Protein AF-A0A502CR95-F1 (afdb_monomer_lite)

Foldseek 3Di:
DDDDDDDDDDDPPPPPPPPPPPPPPPQVQQDAAEDAPVCPPDQARWDKDAQCLLPPPRDPPDDRIDTGGPVVSVVSVHHYDHD

Organism: NCBI:txid301154

Radius of gyration: 26.84 Å; chains: 1; bounding box: 33×88×32 Å

Sequence (83 aa):
MLRPTTPFTLLIAAIPAFALAQPVLAQAAMKPITMSKSVFKDDTSRVCMPRETLGKGVDKTLPKTICDTQAGWESGGVTFKLK

Structure (mmCIF, N/CA/C/O backbone):
data_AF-A0A502CR95-F1
#
_entry.id   AF-A0A502CR95-F1
#
loop_
_atom_site.group_PDB
_atom_site.id
_atom_site.type_symbol
_atom_site.label_atom_id
_atom_site.label_alt_id
_atom_site.label_comp_id
_atom_site.label_asym_id
_atom_site.label_entity_id
_atom_site.label_seq_id
_atom_site.pdbx_PDB_ins_code
_atom_site.Cartn_x
_atom_site.Cartn_y
_atom_site.Cartn_z
_atom_site.occupancy
_atom_site.B_iso_or_equiv
_atom_site.auth_seq_id
_atom_site.auth_comp_id
_atom_site.auth_asym_id
_atom_site.auth_atom_id
_atom_site.pdbx_PDB_model_num
ATOM 1 N N . MET A 1 1 ? 15.501 -75.651 5.295 1.00 46.25 1 MET A N 1
ATOM 2 C CA . MET A 1 1 ? 15.844 -75.994 3.897 1.00 46.25 1 MET A CA 1
ATOM 3 C C . MET A 1 1 ? 16.697 -74.876 3.304 1.00 46.25 1 MET A C 1
ATOM 5 O O . MET A 1 1 ? 16.482 -73.720 3.646 1.00 46.25 1 MET A O 1
ATOM 9 N N . LEU A 1 2 ? 17.714 -75.247 2.521 1.00 42.00 2 LEU A N 1
ATOM 10 C CA . LEU A 1 2 ? 18.732 -74.400 1.886 1.00 42.00 2 LEU A CA 1
ATOM 11 C C . LEU A 1 2 ? 18.147 -73.412 0.847 1.00 42.00 2 LEU A C 1
ATOM 13 O O . LEU A 1 2 ? 17.558 -73.865 -0.121 1.00 42.00 2 LEU A O 1
ATOM 17 N N . ARG A 1 3 ? 18.436 -72.111 1.037 1.00 48.38 3 ARG A N 1
ATOM 18 C CA . ARG A 1 3 ? 19.201 -71.200 0.139 1.00 48.38 3 ARG A CA 1
ATOM 19 C C . ARG A 1 3 ? 18.673 -70.891 -1.308 1.00 48.38 3 ARG A C 1
ATOM 21 O O . ARG A 1 3 ? 17.676 -71.449 -1.726 1.00 48.38 3 ARG A O 1
ATOM 28 N N . PRO A 1 4 ? 19.250 -69.892 -2.021 1.00 64.38 4 PRO A N 1
ATOM 29 C CA . PRO A 1 4 ? 18.613 -68.640 -2.488 1.00 64.38 4 PRO A CA 1
ATOM 30 C C . PRO A 1 4 ? 18.571 -68.511 -4.033 1.00 64.38 4 PRO A C 1
ATOM 32 O O . PRO A 1 4 ? 19.074 -69.408 -4.695 1.00 64.38 4 PRO A O 1
ATOM 35 N N . THR A 1 5 ? 18.073 -67.398 -4.613 1.00 51.25 5 THR A N 1
ATOM 36 C CA . THR A 1 5 ? 18.704 -66.623 -5.733 1.00 51.25 5 THR A CA 1
ATOM 37 C C . THR A 1 5 ? 17.766 -65.565 -6.362 1.00 51.25 5 THR A C 1
ATOM 39 O O . THR A 1 5 ? 16.790 -65.931 -6.993 1.00 51.25 5 THR A O 1
ATOM 42 N N . THR A 1 6 ? 18.125 -64.273 -6.187 1.00 57.09 6 THR A N 1
ATOM 43 C CA . THR A 1 6 ? 18.135 -63.115 -7.143 1.00 57.09 6 THR A CA 1
ATOM 44 C C . THR A 1 6 ? 16.958 -62.808 -8.106 1.00 57.09 6 THR A C 1
ATOM 46 O O . THR A 1 6 ? 16.238 -63.716 -8.485 1.00 57.09 6 THR A O 1
ATOM 49 N N . PRO A 1 7 ? 16.834 -61.579 -8.677 1.00 52.31 7 PRO A N 1
ATOM 50 C CA . PRO A 1 7 ? 17.530 -60.311 -8.402 1.00 52.31 7 PRO A CA 1
ATOM 51 C C . PRO A 1 7 ? 16.608 -59.065 -8.318 1.00 52.31 7 PRO A C 1
ATOM 53 O O . PRO A 1 7 ? 15.595 -58.942 -8.992 1.00 52.31 7 PRO A O 1
ATOM 56 N N . PHE A 1 8 ? 17.053 -58.083 -7.533 1.00 56.66 8 PHE A N 1
ATOM 57 C CA . PHE A 1 8 ? 17.253 -56.698 -7.976 1.00 56.66 8 PHE A CA 1
ATOM 58 C C . PHE A 1 8 ? 16.366 -56.197 -9.138 1.00 56.66 8 PHE A C 1
ATOM 60 O O . PHE A 1 8 ? 16.669 -56.407 -10.311 1.00 56.66 8 PHE A O 1
ATOM 67 N N . THR A 1 9 ? 15.330 -55.418 -8.834 1.00 55.03 9 THR A N 1
ATOM 68 C CA . THR A 1 9 ? 14.864 -54.385 -9.770 1.00 55.03 9 THR A CA 1
ATOM 69 C C . THR A 1 9 ? 14.561 -53.118 -8.985 1.00 55.03 9 THR A C 1
ATOM 71 O O . THR A 1 9 ? 13.481 -52.915 -8.438 1.00 55.03 9 THR A O 1
ATOM 74 N N . LEU A 1 10 ? 15.605 -52.2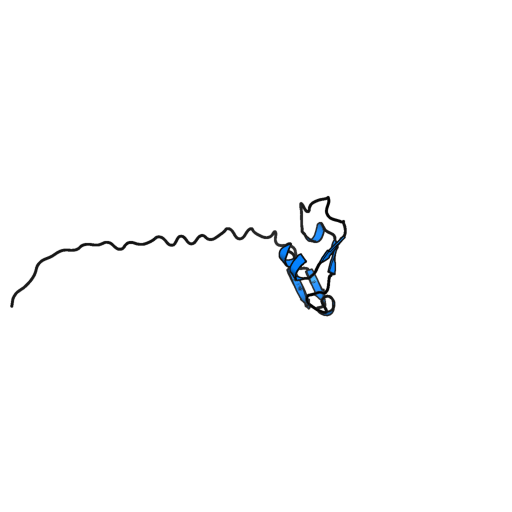93 -8.892 1.00 55.81 10 LEU A N 1
ATOM 75 C CA . LEU A 1 10 ? 15.530 -50.847 -8.734 1.00 55.81 10 LEU A CA 1
ATOM 76 C C . LEU A 1 10 ? 14.441 -50.275 -9.643 1.00 55.81 10 LEU A C 1
ATOM 78 O O . LEU A 1 10 ? 14.507 -50.474 -10.850 1.00 55.81 10 LEU A O 1
ATOM 82 N N . LEU A 1 11 ? 13.537 -49.480 -9.081 1.00 53.50 11 LEU A N 1
ATOM 83 C CA . LEU A 1 11 ? 13.047 -48.266 -9.734 1.00 53.50 11 LEU A CA 1
ATOM 84 C C . LEU A 1 11 ? 12.454 -47.352 -8.664 1.00 53.50 11 LEU A C 1
ATOM 86 O O . LEU A 1 11 ? 11.251 -47.256 -8.445 1.00 53.50 11 LEU A O 1
ATOM 90 N N . ILE A 1 12 ? 13.375 -46.685 -7.968 1.00 57.94 12 ILE A N 1
ATOM 91 C CA . ILE A 1 12 ? 13.113 -45.446 -7.245 1.00 57.94 12 ILE A CA 1
ATOM 92 C C . ILE A 1 12 ? 12.720 -44.431 -8.322 1.00 57.94 12 ILE A C 1
ATOM 94 O O . ILE A 1 12 ? 13.578 -43.795 -8.933 1.00 57.94 12 ILE A O 1
ATOM 98 N N . ALA A 1 13 ? 11.425 -44.318 -8.611 1.00 51.88 13 ALA A N 1
ATOM 99 C CA . ALA A 1 13 ? 10.894 -43.198 -9.369 1.00 51.88 13 ALA A CA 1
ATOM 100 C C . ALA A 1 13 ? 10.922 -41.975 -8.446 1.00 51.88 13 ALA A C 1
ATOM 102 O O . ALA A 1 13 ? 9.941 -41.627 -7.791 1.00 51.88 13 ALA A O 1
A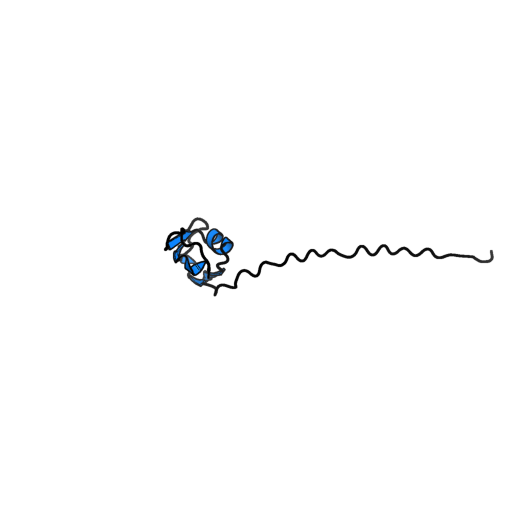TOM 103 N N . ALA A 1 14 ? 12.102 -41.365 -8.346 1.00 54.66 14 ALA A N 1
ATOM 104 C CA . ALA A 1 14 ? 12.268 -40.023 -7.831 1.00 54.66 14 ALA A CA 1
ATOM 105 C C . ALA A 1 14 ? 11.487 -39.085 -8.758 1.00 54.66 14 ALA A C 1
ATOM 107 O O . ALA A 1 14 ? 11.973 -38.692 -9.815 1.00 54.66 14 ALA A O 1
ATOM 108 N N . ILE A 1 15 ? 10.247 -38.773 -8.385 1.00 59.22 15 ILE A N 1
ATOM 109 C CA . ILE A 1 15 ? 9.521 -37.655 -8.976 1.00 59.22 15 ILE A CA 1
ATOM 110 C C . ILE A 1 15 ? 10.296 -36.414 -8.528 1.00 59.22 15 ILE A C 1
ATOM 112 O O . ILE A 1 15 ? 10.359 -36.157 -7.320 1.00 59.22 15 ILE A O 1
ATOM 116 N N . PRO A 1 16 ? 10.943 -35.669 -9.441 1.00 50.78 16 PRO A N 1
ATOM 117 C CA . PRO A 1 16 ? 11.585 -34.436 -9.051 1.00 50.78 16 PRO A CA 1
ATOM 118 C C . PRO A 1 16 ? 10.471 -33.524 -8.554 1.00 50.78 16 PRO A C 1
ATOM 120 O O . PRO A 1 16 ? 9.477 -33.296 -9.246 1.00 50.78 16 PRO A O 1
ATOM 123 N N . ALA A 1 17 ? 10.625 -33.057 -7.319 1.00 56.47 17 ALA A N 1
ATOM 124 C CA . ALA A 1 17 ? 9.813 -32.001 -6.764 1.00 56.47 17 ALA A CA 1
ATOM 125 C C . ALA A 1 17 ? 9.908 -30.802 -7.712 1.00 56.47 17 ALA A C 1
ATOM 127 O O . ALA A 1 17 ? 10.852 -30.015 -7.651 1.00 56.47 17 ALA A O 1
ATOM 128 N N . PHE A 1 18 ? 8.919 -30.658 -8.593 1.00 50.84 18 PHE A N 1
ATOM 129 C CA . PHE A 1 18 ? 8.588 -29.388 -9.214 1.00 50.84 18 PHE A CA 1
ATOM 130 C C . PHE A 1 18 ? 8.020 -28.500 -8.106 1.00 50.84 18 PHE A C 1
ATOM 132 O O . PHE A 1 18 ? 6.827 -28.220 -8.031 1.00 50.84 18 PHE A O 1
ATOM 139 N N . ALA A 1 19 ? 8.907 -28.072 -7.208 1.00 56.00 19 ALA A N 1
ATOM 140 C CA . ALA A 1 19 ? 8.742 -26.842 -6.476 1.00 56.00 19 ALA A CA 1
ATOM 141 C C . ALA A 1 19 ? 8.764 -25.746 -7.540 1.00 56.00 19 ALA A C 1
ATOM 143 O O . ALA A 1 19 ? 9.808 -25.189 -7.876 1.00 56.00 19 ALA A O 1
ATOM 144 N N . LEU A 1 20 ? 7.592 -25.485 -8.120 1.00 52.78 20 LEU A N 1
ATOM 145 C CA . LEU A 1 20 ? 7.290 -24.234 -8.787 1.00 52.78 20 LEU A CA 1
ATOM 146 C C . LEU A 1 20 ? 7.357 -23.161 -7.699 1.00 52.78 20 LEU A C 1
ATOM 148 O O . LEU A 1 20 ? 6.342 -22.707 -7.179 1.00 52.78 20 LEU A O 1
ATOM 152 N N . ALA A 1 21 ? 8.580 -22.809 -7.306 1.00 56.62 21 ALA A N 1
ATOM 153 C CA . ALA A 1 21 ? 8.877 -21.558 -6.655 1.00 56.62 21 ALA A CA 1
ATOM 154 C C . ALA A 1 21 ? 8.497 -20.501 -7.685 1.00 56.62 21 ALA A C 1
ATOM 156 O O . ALA A 1 21 ? 9.279 -20.144 -8.567 1.00 56.62 21 ALA A O 1
ATOM 157 N N . GLN A 1 22 ? 7.231 -20.092 -7.639 1.00 55.16 22 GLN A N 1
ATOM 158 C CA . GLN A 1 22 ? 6.783 -18.914 -8.344 1.00 55.16 22 GLN A CA 1
ATOM 159 C C . GLN A 1 22 ? 7.767 -17.814 -7.948 1.00 55.16 22 GLN A C 1
ATOM 161 O O . GLN A 1 22 ? 8.040 -17.671 -6.749 1.00 55.16 22 GLN A O 1
ATOM 166 N N . PRO A 1 23 ? 8.353 -17.075 -8.903 1.00 47.50 23 PRO A N 1
ATOM 167 C CA . PRO A 1 23 ? 9.062 -15.875 -8.531 1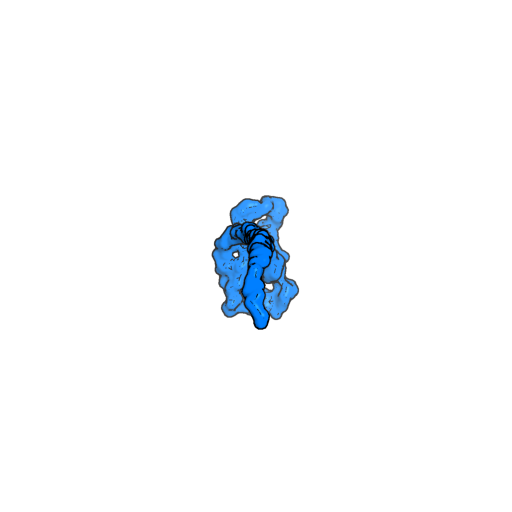.00 47.50 23 PRO A CA 1
ATOM 168 C C . PRO A 1 23 ? 8.009 -15.014 -7.842 1.00 47.50 23 PRO A C 1
ATOM 170 O O . PRO A 1 23 ? 7.090 -14.516 -8.491 1.00 47.50 23 PRO A O 1
ATOM 173 N N . VAL A 1 24 ? 8.096 -14.916 -6.511 1.00 57.00 24 VAL A N 1
ATOM 174 C CA . VAL A 1 24 ? 7.473 -13.833 -5.764 1.00 57.00 24 VAL A CA 1
ATOM 175 C C . VAL A 1 24 ? 8.004 -12.605 -6.464 1.00 57.00 24 VAL A C 1
ATOM 177 O O . VAL A 1 24 ? 9.189 -12.280 -6.374 1.00 57.00 24 VAL A O 1
ATOM 180 N N . LEU A 1 25 ? 7.137 -12.033 -7.295 1.00 46.09 25 LEU A N 1
ATOM 181 C CA . LEU A 1 25 ? 7.352 -10.782 -7.974 1.00 46.09 25 LEU A CA 1
ATOM 182 C C . LEU A 1 25 ? 7.761 -9.858 -6.845 1.00 46.09 25 LEU A C 1
ATOM 184 O O . LEU A 1 25 ? 6.961 -9.628 -5.939 1.00 46.09 25 LEU A O 1
ATOM 188 N N . ALA A 1 26 ? 9.045 -9.502 -6.807 1.00 47.75 26 ALA A N 1
ATOM 189 C CA . ALA A 1 26 ? 9.592 -8.678 -5.756 1.00 47.75 26 ALA A CA 1
ATOM 190 C C . ALA A 1 26 ? 8.801 -7.377 -5.824 1.00 47.75 26 ALA A C 1
ATOM 192 O O . ALA A 1 26 ? 9.078 -6.527 -6.671 1.00 47.75 26 ALA A O 1
ATOM 193 N N . GLN A 1 27 ? 7.749 -7.281 -5.003 1.00 54.59 27 GLN A N 1
ATOM 194 C CA . GLN A 1 27 ? 7.011 -6.058 -4.771 1.00 54.59 27 GLN A CA 1
ATOM 195 C C . GLN A 1 27 ? 8.105 -5.087 -4.395 1.00 54.59 27 GLN A C 1
ATOM 197 O O . GLN A 1 27 ? 8.783 -5.301 -3.388 1.00 54.59 27 GLN A O 1
ATOM 202 N N . ALA A 1 28 ? 8.384 -4.142 -5.296 1.00 53.88 28 ALA A N 1
ATOM 203 C CA . ALA A 1 28 ? 9.436 -3.163 -5.120 1.00 53.88 28 ALA A CA 1
ATOM 204 C C . ALA A 1 28 ? 9.257 -2.631 -3.706 1.00 53.88 28 ALA A C 1
ATOM 206 O O . ALA A 1 28 ? 8.218 -2.039 -3.437 1.00 53.88 28 ALA A O 1
ATOM 207 N N . ALA A 1 29 ? 10.172 -2.991 -2.800 1.00 52.38 29 ALA A N 1
ATOM 208 C CA . ALA A 1 29 ? 9.927 -2.909 -1.370 1.00 52.38 29 ALA A CA 1
ATOM 209 C C . ALA A 1 29 ? 9.753 -1.438 -1.008 1.00 52.38 29 ALA A C 1
ATOM 211 O O . ALA A 1 29 ? 10.727 -0.704 -0.813 1.00 52.38 29 ALA A O 1
ATOM 212 N N . MET A 1 30 ? 8.506 -0.976 -1.019 1.00 60.50 30 MET A N 1
ATOM 213 C CA . MET A 1 30 ? 8.195 0.396 -0.705 1.00 60.50 30 MET A CA 1
ATOM 214 C C . MET A 1 30 ? 8.453 0.576 0.773 1.00 60.50 30 MET A C 1
ATOM 216 O O . MET A 1 30 ? 8.193 -0.304 1.597 1.00 60.50 30 MET A O 1
ATOM 220 N N . LYS A 1 31 ? 9.060 1.714 1.099 1.00 67.56 31 LYS A N 1
ATOM 221 C CA . LYS A 1 31 ? 9.432 2.014 2.472 1.00 67.56 31 LYS A CA 1
ATOM 222 C C . LYS A 1 31 ? 8.153 1.951 3.317 1.00 67.56 31 LYS A C 1
ATOM 224 O O . LYS A 1 31 ? 7.180 2.606 2.947 1.00 67.56 31 LYS A O 1
ATOM 229 N N . PRO A 1 32 ? 8.130 1.165 4.407 1.00 72.56 32 PRO A N 1
ATOM 230 C CA . PRO A 1 32 ? 6.907 0.943 5.159 1.00 72.56 32 PRO A CA 1
ATOM 231 C C . PRO A 1 32 ? 6.377 2.269 5.700 1.00 72.56 32 PRO A C 1
ATOM 233 O O . PRO A 1 32 ? 7.112 3.024 6.346 1.00 72.56 32 PRO A O 1
ATOM 236 N N . ILE A 1 33 ? 5.102 2.546 5.448 1.00 82.12 33 ILE A N 1
ATOM 237 C CA . ILE A 1 33 ? 4.451 3.778 5.881 1.00 82.12 33 ILE A CA 1
ATOM 238 C C . ILE A 1 33 ? 4.049 3.595 7.334 1.00 82.12 33 ILE A C 1
ATOM 240 O O . ILE A 1 33 ? 3.237 2.735 7.665 1.00 82.12 33 ILE A O 1
ATOM 244 N N . THR A 1 34 ? 4.648 4.386 8.221 1.00 82.12 34 THR A N 1
ATOM 245 C CA . THR A 1 34 ? 4.282 4.362 9.638 1.00 82.12 34 THR A CA 1
ATOM 246 C C . THR A 1 34 ? 3.131 5.330 9.871 1.00 82.12 34 THR A C 1
ATOM 248 O O . THR A 1 34 ? 3.273 6.519 9.593 1.00 82.12 34 THR A O 1
ATOM 251 N N . MET A 1 35 ? 2.009 4.832 10.381 1.00 81.75 35 MET A N 1
ATOM 252 C CA . MET A 1 35 ? 0.833 5.639 10.719 1.00 81.75 35 MET A CA 1
ATOM 253 C C . MET A 1 35 ? 0.256 5.198 12.059 1.00 81.75 35 MET A C 1
ATOM 255 O O . MET A 1 35 ? 0.473 4.068 12.492 1.00 81.75 35 MET A O 1
ATOM 259 N N . SER A 1 36 ? -0.480 6.088 12.720 1.00 81.31 36 SER A N 1
ATOM 260 C CA . SER A 1 36 ? -1.211 5.727 13.933 1.00 81.31 36 SER A CA 1
ATOM 261 C C . SER A 1 36 ? -2.334 4.759 13.589 1.00 81.31 36 SER A C 1
ATOM 263 O O . SER A 1 36 ? -3.050 4.973 12.607 1.00 81.31 36 SER A O 1
ATOM 265 N N . LYS A 1 37 ? -2.556 3.741 14.421 1.00 77.56 37 LYS A N 1
ATOM 266 C CA . LYS A 1 37 ? -3.657 2.786 14.211 1.00 77.56 37 LYS A CA 1
ATOM 267 C C . LYS A 1 37 ? -5.024 3.474 14.095 1.00 77.56 37 LYS A C 1
ATOM 269 O O . LYS A 1 37 ? -5.859 3.032 13.323 1.00 77.56 37 LYS A O 1
ATOM 274 N N . SER A 1 38 ? -5.207 4.618 14.758 1.00 79.50 38 SER A N 1
ATOM 275 C CA . SER A 1 38 ? -6.422 5.445 14.690 1.00 79.50 38 SER A CA 1
ATOM 276 C C . SER A 1 38 ? -6.769 5.994 13.297 1.00 79.50 38 SER A C 1
ATOM 278 O O . SER A 1 38 ? -7.874 6.502 13.122 1.00 79.50 38 SER A O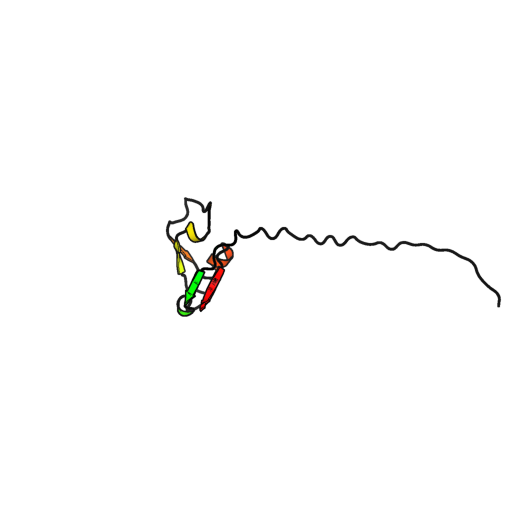 1
ATOM 280 N N . VAL A 1 39 ? -5.846 5.940 12.325 1.00 80.81 39 VAL A N 1
ATOM 281 C CA . VAL A 1 39 ? -6.102 6.335 10.926 1.00 80.81 39 VAL A CA 1
ATOM 282 C C . VAL A 1 39 ? -7.050 5.349 10.241 1.00 80.81 39 VAL A C 1
ATOM 284 O O . VAL A 1 39 ? -7.894 5.764 9.450 1.00 80.81 39 VAL A O 1
ATOM 287 N N . PHE A 1 40 ? -6.953 4.066 10.587 1.00 82.19 40 PHE A N 1
ATOM 288 C CA . PHE A 1 40 ? -7.879 3.030 10.147 1.00 82.19 40 PHE A CA 1
ATOM 289 C C . PHE A 1 40 ? -8.774 2.668 11.328 1.00 82.19 40 PHE A C 1
ATOM 291 O O . PHE A 1 40 ? -8.403 1.880 12.197 1.00 82.19 40 PHE A O 1
ATOM 298 N N . LYS A 1 41 ? -9.945 3.303 11.398 1.00 79.69 41 LYS A N 1
ATOM 299 C CA . LYS A 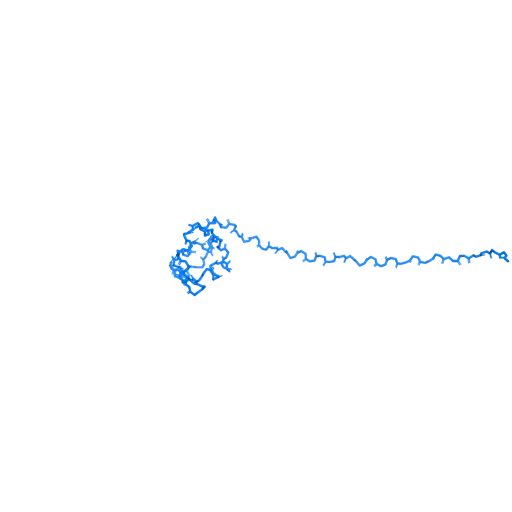1 41 ? -10.936 3.015 12.443 1.00 79.69 41 LYS A CA 1
ATOM 300 C C . LYS A 1 41 ? -11.556 1.625 12.262 1.00 79.69 41 LYS A C 1
ATOM 302 O O . LYS A 1 41 ? -11.893 0.976 13.247 1.00 79.69 41 LYS A O 1
ATOM 307 N N . ASP A 1 42 ? -11.649 1.186 11.012 1.00 81.50 42 ASP A N 1
ATOM 308 C CA . ASP A 1 42 ? -12.285 -0.044 10.541 1.00 81.50 42 ASP A CA 1
ATOM 309 C C . ASP A 1 42 ? -11.732 -0.408 9.148 1.00 81.50 42 ASP A C 1
ATOM 311 O O . ASP A 1 42 ? -11.153 0.442 8.469 1.00 81.50 42 ASP A O 1
ATOM 315 N N . ASP A 1 43 ? -11.913 -1.650 8.689 1.00 77.19 43 ASP A N 1
ATOM 316 C CA . ASP A 1 43 ? -11.417 -2.132 7.382 1.00 77.19 43 ASP A CA 1
ATOM 317 C C . ASP A 1 43 ? -12.012 -1.381 6.175 1.00 77.19 43 ASP A C 1
ATOM 319 O O . ASP A 1 43 ? -11.487 -1.433 5.063 1.00 77.19 43 ASP A O 1
ATOM 323 N N . THR A 1 44 ? -13.101 -0.641 6.393 1.00 84.12 44 THR A N 1
ATOM 324 C CA . THR A 1 44 ? -13.729 0.240 5.401 1.00 84.12 44 THR A CA 1
ATOM 325 C C . THR A 1 44 ? -13.128 1.642 5.360 1.00 84.12 44 THR A C 1
ATOM 327 O O . THR A 1 44 ? -13.411 2.410 4.436 1.00 84.12 44 THR A O 1
ATOM 330 N N . SER A 1 45 ? -12.306 1.997 6.348 1.00 86.50 45 SER A N 1
ATOM 331 C CA . SER A 1 45 ? -11.656 3.299 6.429 1.00 86.50 45 SER A CA 1
ATOM 332 C C . SER A 1 45 ? -10.711 3.486 5.248 1.00 86.50 45 SER A C 1
ATOM 334 O O . SER A 1 45 ? -9.816 2.677 4.998 1.00 86.50 45 SER A O 1
ATOM 336 N N . ARG A 1 46 ? -10.907 4.583 4.514 1.00 89.00 46 ARG A N 1
ATOM 337 C CA . ARG A 1 46 ? -10.084 4.931 3.355 1.00 89.00 46 ARG A CA 1
ATOM 338 C C . ARG A 1 46 ? -9.055 5.973 3.758 1.00 89.00 46 ARG A C 1
ATOM 340 O O . ARG A 1 46 ? -9.406 7.003 4.329 1.00 89.00 46 ARG A O 1
ATOM 347 N N . VAL A 1 47 ? -7.799 5.733 3.407 1.00 89.31 47 VAL A N 1
ATOM 348 C CA . VAL A 1 47 ? -6.721 6.709 3.524 1.00 89.31 47 VAL A CA 1
ATOM 349 C C . VAL A 1 47 ? -6.393 7.263 2.145 1.00 89.31 47 VAL A C 1
ATOM 351 O O . VAL A 1 47 ? -6.242 6.522 1.169 1.00 89.31 47 VAL A O 1
ATOM 354 N N . CYS A 1 48 ? -6.305 8.587 2.069 1.00 90.69 48 CYS A N 1
ATOM 355 C CA . CYS A 1 48 ? -5.920 9.285 0.856 1.00 90.69 48 CYS A CA 1
ATOM 356 C C . CYS A 1 48 ? -4.407 9.502 0.844 1.00 90.69 48 CYS A C 1
ATOM 358 O O . CYS A 1 48 ? -3.879 10.186 1.719 1.00 90.69 48 CYS A O 1
ATOM 360 N N . MET A 1 49 ? -3.710 8.941 -0.143 1.00 90.19 49 MET A N 1
ATOM 361 C CA . MET A 1 49 ? -2.266 9.116 -0.312 1.00 90.19 49 MET A CA 1
ATOM 362 C C . MET A 1 49 ? -1.933 9.514 -1.757 1.00 90.19 49 MET A C 1
ATOM 364 O O . MET A 1 49 ? -2.714 9.238 -2.677 1.00 90.19 49 MET A O 1
ATOM 368 N N . PRO A 1 50 ? -0.797 10.196 -1.987 1.00 90.38 50 PRO A N 1
ATOM 369 C CA . PRO A 1 50 ? -0.336 10.507 -3.335 1.00 90.38 50 PRO A CA 1
ATOM 370 C C . PRO A 1 50 ? -0.147 9.227 -4.148 1.00 90.38 50 PRO A C 1
ATOM 372 O O . PRO A 1 50 ? 0.302 8.217 -3.606 1.00 90.38 50 PRO A O 1
ATOM 375 N N . ARG A 1 51 ? -0.433 9.249 -5.449 1.00 88.81 51 ARG A N 1
ATOM 376 C CA . ARG A 1 51 ? -0.245 8.067 -6.311 1.00 88.81 51 ARG A CA 1
ATOM 377 C C . ARG A 1 51 ? 1.204 7.573 -6.350 1.00 88.81 51 ARG A C 1
ATOM 379 O O . ARG A 1 51 ? 1.439 6.390 -6.560 1.00 88.81 51 ARG A O 1
ATOM 386 N N . GLU A 1 52 ? 2.175 8.455 -6.108 1.00 86.81 52 GLU A N 1
ATOM 387 C CA . GLU A 1 52 ? 3.598 8.107 -5.993 1.00 86.81 52 GLU A CA 1
ATOM 388 C C . GLU A 1 52 ? 3.877 7.099 -4.868 1.00 86.81 52 GLU A C 1
ATOM 390 O O . GLU A 1 52 ? 4.925 6.454 -4.862 1.00 86.81 52 GLU A O 1
ATOM 395 N N . THR A 1 53 ? 2.927 6.933 -3.945 1.00 87.00 53 THR A N 1
ATOM 396 C CA . THR A 1 53 ? 2.962 5.936 -2.872 1.00 87.00 53 THR A CA 1
ATOM 397 C C . THR A 1 53 ? 2.874 4.508 -3.397 1.00 87.00 53 THR A C 1
ATOM 399 O O . THR A 1 53 ? 3.300 3.616 -2.688 1.00 87.00 53 THR A O 1
ATOM 402 N N . LEU A 1 54 ? 2.382 4.286 -4.623 1.00 84.75 54 LEU A N 1
ATOM 403 C CA . LEU A 1 54 ? 2.428 2.996 -5.331 1.00 84.75 54 LEU A CA 1
ATOM 404 C C . LEU A 1 54 ? 3.755 2.789 -6.092 1.00 84.75 54 LEU A C 1
ATOM 406 O O . LEU A 1 54 ? 3.898 1.851 -6.874 1.00 84.75 54 LEU A O 1
ATOM 410 N N . GLY A 1 55 ? 4.746 3.658 -5.883 1.00 81.62 55 GLY A N 1
ATOM 411 C CA . GLY A 1 55 ? 6.097 3.488 -6.399 1.00 81.62 55 GLY A CA 1
ATOM 412 C C . GLY A 1 55 ? 6.341 4.108 -7.775 1.00 81.62 55 GLY A C 1
ATOM 413 O O . GLY A 1 55 ? 5.573 4.917 -8.303 1.00 81.62 55 GLY A O 1
ATOM 414 N N . LYS A 1 56 ? 7.503 3.777 -8.349 1.00 75.81 56 LYS A N 1
ATOM 415 C CA . LYS A 1 56 ? 7.927 4.305 -9.651 1.00 75.81 56 LYS A CA 1
ATOM 416 C C . LYS A 1 56 ? 7.159 3.609 -10.773 1.00 75.81 56 LYS A C 1
ATOM 418 O O . LYS A 1 56 ? 7.041 2.392 -10.775 1.00 75.81 56 LYS A O 1
ATOM 423 N N . GLY A 1 57 ? 6.705 4.391 -11.751 1.00 74.50 57 GLY A N 1
ATOM 424 C CA . GLY A 1 57 ? 5.974 3.868 -12.908 1.00 74.50 57 GLY A CA 1
ATOM 425 C C . GLY A 1 57 ? 4.466 3.755 -12.701 1.00 74.50 57 GLY A C 1
ATOM 426 O O . GLY A 1 57 ? 3.804 3.155 -13.541 1.00 74.50 57 GLY A O 1
ATOM 427 N N . VAL A 1 58 ? 3.916 4.348 -11.632 1.00 80.81 58 VAL A N 1
ATOM 428 C CA . VAL A 1 58 ? 2.463 4.433 -11.480 1.00 80.81 58 VAL A CA 1
ATOM 429 C C . VAL A 1 58 ? 1.847 5.162 -12.672 1.00 80.81 58 VAL A C 1
ATOM 431 O O . VAL A 1 58 ? 2.374 6.180 -13.143 1.00 80.81 58 VAL A O 1
ATOM 434 N N . ASP A 1 59 ? 0.735 4.617 -13.154 1.00 81.25 59 ASP A N 1
ATOM 435 C CA . ASP A 1 59 ? 0.064 5.133 -14.331 1.00 81.25 59 ASP A CA 1
ATOM 436 C C . ASP A 1 59 ? -0.352 6.602 -14.142 1.00 81.25 59 ASP A C 1
ATOM 438 O O . ASP A 1 59 ? -0.833 7.023 -13.083 1.00 81.25 59 ASP A O 1
ATOM 442 N N . LYS A 1 60 ? -0.127 7.414 -15.181 1.00 83.56 60 LYS A N 1
ATOM 443 C CA . LYS A 1 60 ? -0.348 8.859 -15.088 1.00 83.56 60 LYS A CA 1
ATOM 444 C C . LYS A 1 60 ? -1.817 9.258 -15.224 1.00 83.56 60 LYS A C 1
ATOM 446 O O . LYS A 1 60 ? -2.118 10.414 -14.916 1.00 83.56 60 LYS A O 1
ATOM 451 N N . THR A 1 61 ? -2.682 8.349 -15.665 1.00 88.69 61 THR A N 1
ATOM 452 C CA . THR A 1 61 ? -4.134 8.548 -15.754 1.00 88.69 61 THR A CA 1
ATOM 453 C C . THR A 1 61 ? -4.807 8.393 -14.392 1.00 88.69 61 THR A C 1
ATOM 455 O O . THR A 1 61 ? -5.863 8.984 -14.169 1.00 88.69 61 THR A O 1
ATOM 458 N N . LEU A 1 62 ? -4.161 7.700 -13.444 1.00 83.88 62 LEU A N 1
ATOM 459 C CA . LEU A 1 62 ? -4.606 7.671 -12.054 1.00 83.88 62 LEU A CA 1
ATOM 460 C C . LEU A 1 62 ? -4.587 9.079 -11.438 1.00 83.88 62 LEU A C 1
ATOM 462 O O . LEU A 1 62 ? -3.649 9.859 -11.685 1.00 83.88 62 LEU A O 1
ATOM 466 N N . PRO A 1 63 ? -5.585 9.400 -10.591 1.00 89.25 63 PRO A N 1
ATOM 467 C CA . PRO A 1 63 ? -5.647 10.683 -9.911 1.00 89.25 63 PRO A CA 1
ATOM 468 C C . PRO A 1 63 ? -4.393 10.902 -9.061 1.00 89.25 63 PRO A C 1
ATOM 470 O O . PRO A 1 63 ? -3.791 9.964 -8.543 1.00 89.25 63 PRO A O 1
ATOM 473 N N . LYS A 1 64 ? -3.989 12.170 -8.907 1.00 89.94 64 LYS A N 1
ATOM 474 C CA . LYS A 1 64 ? -2.805 12.538 -8.107 1.00 89.94 64 LYS A CA 1
ATOM 475 C C . LYS A 1 64 ? -2.908 12.051 -6.660 1.00 89.94 64 LYS A C 1
ATOM 477 O O . LYS A 1 64 ? -1.893 11.728 -6.054 1.00 89.94 64 LYS A O 1
ATOM 482 N N . THR A 1 65 ? -4.128 11.976 -6.143 1.00 91.69 65 THR A N 1
ATOM 483 C CA . THR A 1 65 ? -4.451 11.448 -4.822 1.00 91.69 65 THR A CA 1
ATOM 484 C C . THR A 1 65 ? -5.419 10.293 -5.002 1.00 91.69 65 THR A C 1
ATOM 486 O O . THR A 1 65 ? -6.463 10.451 -5.633 1.00 91.69 65 THR A O 1
ATOM 489 N N . ILE A 1 66 ? -5.070 9.142 -4.449 1.00 90.81 66 ILE A N 1
ATOM 490 C CA . ILE A 1 66 ? -5.917 7.952 -4.433 1.00 90.81 66 ILE A CA 1
ATOM 491 C C . ILE A 1 66 ? -6.425 7.817 -3.004 1.00 90.81 66 ILE A C 1
ATOM 493 O O . ILE A 1 66 ? -5.657 8.028 -2.074 1.00 90.81 66 ILE A O 1
ATOM 497 N N . CYS A 1 67 ? -7.708 7.520 -2.820 1.00 91.62 67 CYS A N 1
ATOM 498 C CA . CYS A 1 67 ? -8.283 7.237 -1.509 1.00 91.62 67 CYS A CA 1
ATOM 499 C C . CYS A 1 67 ? -8.730 5.784 -1.497 1.00 91.62 67 CYS A C 1
ATOM 501 O O . CYS A 1 67 ? -9.698 5.433 -2.172 1.00 91.62 67 CYS A O 1
ATOM 503 N N . ASP A 1 68 ? -8.025 4.954 -0.741 1.00 91.50 68 ASP A N 1
ATOM 504 C CA . ASP A 1 68 ? -8.284 3.520 -0.691 1.00 91.50 68 ASP A CA 1
ATOM 505 C C . ASP A 1 68 ? -8.188 2.970 0.730 1.00 91.50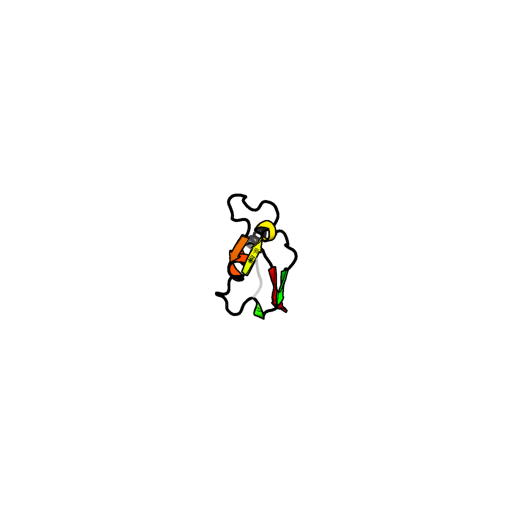 68 ASP A C 1
ATOM 507 O O . ASP A 1 68 ? -7.638 3.609 1.627 1.00 91.50 68 ASP A O 1
ATOM 511 N N . THR A 1 69 ? -8.774 1.798 0.933 1.00 92.19 69 THR A N 1
ATOM 512 C CA . THR A 1 69 ? -8.682 1.027 2.176 1.00 92.19 69 THR A CA 1
ATOM 513 C C . THR A 1 69 ? -7.259 0.533 2.406 1.00 92.19 69 THR A C 1
ATOM 515 O O . THR A 1 69 ? -6.458 0.463 1.470 1.00 92.19 69 THR A O 1
ATOM 518 N N . GLN A 1 70 ? -6.940 0.150 3.645 1.00 88.69 70 GLN A N 1
ATOM 519 C CA . GLN A 1 70 ? -5.643 -0.454 3.961 1.00 88.69 70 GLN A CA 1
ATOM 520 C C . GLN A 1 70 ? -5.337 -1.633 3.025 1.00 88.69 70 GLN A C 1
ATOM 522 O O . GLN A 1 70 ? -4.275 -1.666 2.409 1.00 88.69 70 GLN A O 1
ATOM 527 N N . ALA A 1 71 ? -6.307 -2.532 2.844 1.00 88.12 71 ALA A N 1
ATOM 528 C CA . ALA A 1 71 ? -6.172 -3.697 1.978 1.00 88.12 71 ALA A CA 1
ATOM 529 C C . ALA A 1 71 ? -5.962 -3.326 0.499 1.00 88.12 71 ALA A C 1
ATOM 531 O O . ALA A 1 71 ? -5.184 -3.981 -0.196 1.00 88.12 71 ALA A O 1
ATOM 532 N N . GLY A 1 72 ? -6.619 -2.269 0.007 1.00 89.88 72 GLY A N 1
ATOM 533 C CA . GLY A 1 72 ? -6.426 -1.773 -1.361 1.00 89.88 72 GLY A CA 1
ATOM 534 C C . GLY A 1 72 ? -5.000 -1.270 -1.591 1.00 89.88 72 GLY A C 1
ATOM 535 O O . GLY A 1 72 ? -4.350 -1.620 -2.577 1.00 89.88 72 GLY A O 1
ATOM 536 N N . TRP A 1 73 ? -4.466 -0.529 -0.625 1.00 89.00 73 TRP A N 1
ATOM 537 C CA . TRP A 1 73 ? -3.080 -0.069 -0.640 1.00 89.00 73 TRP A CA 1
ATOM 538 C C . TRP A 1 73 ? -2.066 -1.212 -0.505 1.00 89.00 73 TRP A C 1
ATOM 540 O O . TRP A 1 73 ? -1.083 -1.242 -1.246 1.00 89.00 73 TRP A O 1
ATOM 550 N N . GLU A 1 74 ? -2.315 -2.178 0.380 1.00 87.25 74 GLU A N 1
ATOM 551 C CA . GLU A 1 74 ? -1.473 -3.372 0.549 1.00 87.25 74 GLU A CA 1
ATOM 552 C C . GLU A 1 74 ? -1.468 -4.250 -0.707 1.00 87.25 74 GLU A C 1
ATOM 554 O O . GLU A 1 74 ? -0.412 -4.735 -1.118 1.00 87.25 74 GLU A O 1
ATOM 559 N N . SER A 1 75 ? -2.608 -4.356 -1.395 1.00 86.25 75 SER A N 1
ATOM 560 C CA . SER A 1 75 ? -2.710 -5.007 -2.710 1.00 86.25 75 SER A CA 1
ATOM 561 C C . SER A 1 75 ? -1.895 -4.275 -3.783 1.00 86.25 75 SER A C 1
ATOM 563 O O . SER A 1 75 ? -1.356 -4.903 -4.692 1.00 86.25 75 SER A O 1
ATOM 565 N N . GLY A 1 76 ? -1.751 -2.953 -3.652 1.00 82.31 76 GLY A N 1
ATOM 566 C CA . GLY A 1 76 ? -0.868 -2.115 -4.465 1.00 82.31 76 GLY A CA 1
ATOM 567 C C . GLY A 1 76 ? 0.618 -2.184 -4.083 1.00 82.31 76 GLY A C 1
ATOM 568 O O . GLY A 1 76 ? 1.432 -1.495 -4.696 1.00 82.31 76 GLY A O 1
ATOM 569 N N . GLY A 1 77 ? 0.988 -2.998 -3.088 1.00 82.25 77 GLY A N 1
ATOM 570 C CA . GLY A 1 77 ? 2.370 -3.173 -2.631 1.00 82.25 77 GLY A CA 1
ATOM 571 C C . GLY A 1 77 ? 2.819 -2.187 -1.549 1.00 82.25 77 GLY A C 1
ATOM 572 O O . GLY A 1 77 ? 4.017 -2.077 -1.283 1.00 82.25 77 GLY A O 1
ATOM 573 N N . VAL A 1 78 ? 1.891 -1.466 -0.914 1.00 86.56 78 VAL A N 1
ATOM 574 C CA . VAL A 1 78 ? 2.193 -0.549 0.193 1.00 86.56 78 VAL A CA 1
ATOM 575 C C . VAL A 1 78 ? 2.137 -1.293 1.522 1.00 86.56 78 VAL A C 1
ATOM 577 O O . VAL A 1 78 ? 1.096 -1.805 1.901 1.00 86.56 78 VAL A O 1
ATOM 580 N N . THR A 1 79 ? 3.229 -1.313 2.284 1.00 87.00 79 THR A N 1
ATOM 581 C CA . THR A 1 79 ? 3.223 -1.893 3.637 1.00 87.00 79 THR A CA 1
ATOM 582 C C . THR A 1 79 ? 2.934 -0.827 4.688 1.00 87.00 79 THR A C 1
ATOM 584 O O . THR A 1 79 ? 3.701 0.131 4.821 1.00 87.00 79 THR A O 1
ATOM 587 N N . PHE A 1 80 ? 1.899 -1.022 5.507 1.00 86.50 80 PHE A N 1
ATOM 588 C CA . PHE A 1 80 ? 1.658 -0.173 6.674 1.00 86.50 80 PHE A CA 1
ATOM 589 C C . PHE A 1 80 ? 2.324 -0.737 7.928 1.00 86.50 80 PHE A C 1
ATOM 591 O O . PHE A 1 80 ? 2.236 -1.922 8.241 1.00 86.50 80 PHE A O 1
ATOM 598 N N . LYS A 1 81 ? 2.968 0.140 8.696 1.00 87.00 81 LYS A N 1
ATOM 599 C CA . LYS A 1 81 ? 3.364 -0.119 10.081 1.00 87.00 81 LYS A CA 1
ATOM 600 C C . LYS A 1 81 ? 2.498 0.723 11.000 1.00 87.00 81 LYS A C 1
ATOM 602 O O . LYS A 1 81 ? 2.809 1.882 11.267 1.00 87.00 81 LYS A O 1
ATOM 607 N N . LEU A 1 82 ? 1.409 0.123 11.462 1.00 84.44 82 LEU A N 1
ATOM 608 C CA . LEU A 1 82 ? 0.515 0.754 12.421 1.00 84.44 82 LEU A CA 1
ATOM 609 C C . LEU A 1 82 ? 1.176 0.761 13.805 1.00 84.44 82 LEU A C 1
ATOM 611 O O . LEU A 1 82 ? 1.643 -0.282 14.270 1.00 84.44 82 LEU A O 1
ATOM 615 N N . LYS A 1 83 ? 1.250 1.939 14.424 1.00 76.88 83 LYS A N 1
ATOM 616 C CA . LYS A 1 83 ? 1.734 2.143 15.795 1.00 76.88 83 LYS A CA 1
ATOM 617 C C . LYS A 1 83 ? 0.637 2.696 16.695 1.00 76.88 83 LYS A C 1
ATOM 619 O O . LYS A 1 83 ? -0.297 3.347 16.167 1.00 76.88 83 LYS A O 1
#

Secondary structure (DSSP, 8-state):
-----------------------------PPPEEE-GGG-SSTT-EEEEEGGGG-TT--TTS-SEEEEEHHHHHHTTPPEEE-

pLDDT: mean 73.34, std 15.79, range [42.0, 92.19]